Protein AF-A0A674MS60-F1 (afdb_monomer_lite)

Secondary structure (DSSP, 8-state):
-B-TTT--BS------TT---EEETTEEEEEEEEEEE-SS-SS-EEEEEEEE-SSHHHHHHHHHHHHHHHHHHHTT--PPPTTS------------PPPP------------SEEE-

Structure (mmCIF, N/CA/C/O backbone):
data_AF-A0A674MS60-F1
#
_entry.id   AF-A0A674MS60-F1
#
loop_
_atom_site.group_PDB
_atom_site.id
_atom_site.type_symbol
_atom_site.label_atom_id
_atom_site.label_alt_id
_atom_site.label_comp_id
_atom_site.label_asym_id
_atom_site.label_entity_id
_atom_site.label_seq_id
_atom_site.pdbx_PDB_ins_code
_atom_site.Cartn_x
_atom_site.Cartn_y
_atom_site.Cartn_z
_atom_site.occupancy
_atom_site.B_iso_or_equiv
_atom_site.auth_seq_id
_atom_site.auth_comp_id
_atom_site.auth_asym_id
_atom_site.auth_atom_id
_atom_site.pdbx_PDB_model_num
ATOM 1 N N . MET A 1 1 ? 0.928 -6.580 -5.323 1.00 81.88 1 MET A N 1
ATOM 2 C CA . MET A 1 1 ? -0.512 -6.293 -5.535 1.00 81.88 1 MET A CA 1
ATOM 3 C C . MET A 1 1 ? -0.849 -6.398 -7.024 1.00 81.88 1 MET A C 1
ATOM 5 O O . MET A 1 1 ? -0.000 -6.061 -7.848 1.00 81.88 1 MET A O 1
ATOM 9 N N . ARG A 1 2 ? -2.043 -6.895 -7.379 1.00 85.62 2 ARG A N 1
ATOM 10 C CA . ARG A 1 2 ? -2.531 -7.052 -8.766 1.00 85.62 2 ARG A CA 1
ATOM 11 C C . ARG A 1 2 ? -3.923 -6.431 -8.901 1.00 85.62 2 ARG A C 1
ATOM 13 O O . ARG A 1 2 ? -4.654 -6.397 -7.920 1.00 85.62 2 ARG A O 1
ATOM 20 N N . ARG A 1 3 ? -4.276 -5.956 -10.098 1.00 83.81 3 ARG A N 1
ATOM 21 C CA . ARG A 1 3 ? -5.616 -5.419 -10.405 1.00 83.81 3 ARG A CA 1
ATOM 22 C C . ARG A 1 3 ? -6.574 -6.533 -10.833 1.00 83.81 3 ARG A C 1
ATOM 24 O O . ARG A 1 3 ? -6.180 -7.353 -11.653 1.00 83.81 3 ARG A O 1
ATOM 31 N N . ASP A 1 4 ? -7.825 -6.493 -10.377 1.00 80.81 4 ASP A N 1
ATOM 32 C CA . ASP A 1 4 ? -8.797 -7.586 -10.574 1.00 80.81 4 ASP A CA 1
ATOM 33 C C . ASP A 1 4 ? -9.096 -7.916 -12.044 1.00 80.81 4 ASP A C 1
ATOM 35 O O . ASP A 1 4 ? -9.092 -9.080 -12.423 1.00 80.81 4 ASP A O 1
ATOM 39 N N . GLN A 1 5 ? -9.324 -6.912 -12.896 1.00 80.06 5 GLN A N 1
ATOM 40 C CA . GLN A 1 5 ? -9.743 -7.168 -14.284 1.00 80.06 5 GLN A CA 1
ATOM 41 C C . GLN A 1 5 ? -8.577 -7.492 -15.224 1.00 80.06 5 GLN A C 1
ATOM 43 O O . GLN A 1 5 ? -8.670 -8.374 -16.068 1.00 80.06 5 GLN A O 1
ATOM 48 N N . VAL A 1 6 ? -7.470 -6.756 -15.102 1.00 85.62 6 VAL A N 1
ATOM 49 C CA . VAL A 1 6 ? -6.327 -6.878 -16.025 1.00 85.62 6 VAL A CA 1
ATOM 50 C C . VAL A 1 6 ? -5.251 -7.835 -15.518 1.00 85.62 6 VAL A C 1
ATOM 52 O O . VAL A 1 6 ? -4.315 -8.129 -16.253 1.00 85.62 6 VAL A O 1
ATOM 55 N N . LEU A 1 7 ? -5.318 -8.247 -14.245 1.00 82.06 7 LEU A N 1
ATOM 56 C CA . LEU A 1 7 ? -4.360 -9.118 -13.540 1.00 82.06 7 LEU A CA 1
ATOM 57 C C . LEU A 1 7 ? -2.891 -8.648 -13.563 1.00 82.06 7 LEU A C 1
ATOM 59 O O . LEU A 1 7 ? -1.988 -9.327 -13.056 1.00 82.06 7 LEU A O 1
ATOM 63 N N . LYS A 1 8 ? -2.647 -7.443 -14.092 1.00 85.25 8 LYS A N 1
ATOM 64 C CA . LYS A 1 8 ? -1.352 -6.769 -14.109 1.00 85.25 8 LYS A CA 1
ATOM 65 C C . LYS A 1 8 ? -0.945 -6.379 -12.695 1.00 85.25 8 LYS A C 1
ATOM 67 O O . LYS A 1 8 ? -1.765 -5.936 -11.884 1.00 85.25 8 LYS A O 1
ATOM 72 N N . ILE A 1 9 ? 0.347 -6.520 -12.430 1.00 86.69 9 ILE A N 1
ATOM 73 C CA . ILE A 1 9 ? 0.980 -6.090 -11.188 1.00 86.69 9 ILE A CA 1
ATOM 74 C C . ILE A 1 9 ? 0.892 -4.560 -11.109 1.00 86.69 9 ILE A C 1
ATOM 76 O O . ILE A 1 9 ? 1.249 -3.868 -12.060 1.00 86.69 9 ILE A O 1
ATOM 80 N N . CYS A 1 10 ? 0.379 -4.038 -9.995 1.00 85.12 10 CYS A N 1
ATOM 81 C CA . CYS A 1 10 ? 0.282 -2.595 -9.739 1.00 85.12 10 CYS A CA 1
ATOM 82 C C . CYS A 1 10 ? 1.236 -2.102 -8.647 1.00 85.12 10 CYS A C 1
ATOM 84 O O . CYS A 1 10 ? 1.562 -0.920 -8.643 1.00 85.12 10 CYS A O 1
ATOM 86 N N . ALA A 1 11 ? 1.696 -2.999 -7.775 1.00 87.06 11 ALA A N 1
ATOM 87 C CA . ALA A 1 11 ? 2.778 -2.754 -6.830 1.00 87.06 11 ALA A CA 1
ATOM 88 C C . ALA A 1 11 ? 3.582 -4.039 -6.635 1.00 87.06 11 ALA A C 1
ATOM 90 O O . ALA A 1 11 ? 2.998 -5.108 -6.404 1.00 87.06 11 ALA A O 1
ATOM 91 N N . ASN A 1 12 ? 4.899 -3.926 -6.726 1.00 88.94 12 ASN A N 1
ATOM 92 C CA . ASN A 1 12 ? 5.864 -4.990 -6.518 1.00 88.94 12 ASN A CA 1
ATOM 93 C C . ASN A 1 12 ? 7.145 -4.394 -5.939 1.00 88.94 12 ASN A C 1
ATOM 95 O O . ASN A 1 12 ? 7.994 -3.894 -6.671 1.00 88.94 12 ASN A O 1
ATOM 99 N N . HIS A 1 13 ? 7.249 -4.433 -4.618 1.00 87.19 13 HIS A N 1
ATOM 100 C CA . HIS A 1 13 ? 8.414 -3.995 -3.865 1.00 87.19 13 HIS A CA 1
ATOM 101 C C . HIS A 1 13 ? 8.489 -4.782 -2.558 1.00 87.19 13 HIS A C 1
ATOM 103 O O . HIS A 1 13 ? 7.474 -5.259 -2.044 1.00 87.19 13 HIS A O 1
ATOM 109 N N . TRP A 1 14 ? 9.698 -4.896 -2.018 1.00 83.19 14 TRP A N 1
ATOM 110 C CA . TRP A 1 14 ? 9.936 -5.452 -0.691 1.00 83.19 14 TRP A CA 1
ATOM 111 C C . TRP A 1 14 ? 9.615 -4.408 0.372 1.00 83.19 14 TRP A C 1
ATOM 113 O O . TRP A 1 14 ? 9.936 -3.236 0.189 1.00 83.19 14 TRP A O 1
ATOM 123 N N . VAL A 1 15 ? 9.016 -4.819 1.489 1.00 84.75 15 VAL A N 1
ATOM 124 C CA . VAL A 1 15 ? 8.890 -3.944 2.661 1.00 84.75 1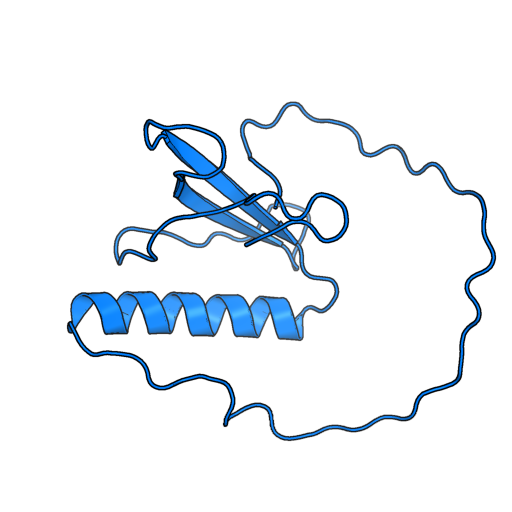5 VAL A CA 1
ATOM 125 C C . VAL A 1 15 ? 10.274 -3.813 3.287 1.00 84.75 15 VAL A C 1
ATOM 127 O O . VAL A 1 15 ? 10.868 -4.817 3.662 1.00 84.75 15 VAL A O 1
ATOM 130 N N . THR A 1 16 ? 10.799 -2.593 3.391 1.00 81.56 16 THR A N 1
ATOM 131 C CA . THR A 1 16 ? 12.099 -2.329 4.028 1.00 81.56 16 THR A CA 1
ATOM 132 C C . THR A 1 16 ? 11.933 -1.465 5.274 1.00 81.56 16 THR A C 1
ATOM 134 O O . THR A 1 16 ? 11.001 -0.664 5.377 1.00 81.56 16 THR A O 1
ATOM 137 N N . SER A 1 17 ? 12.854 -1.591 6.233 1.00 81.25 17 SER A N 1
ATOM 138 C CA . SER A 1 17 ? 12.827 -0.836 7.497 1.00 81.25 17 SER A CA 1
ATOM 139 C C . SER A 1 17 ? 12.881 0.688 7.299 1.00 81.25 17 SER A C 1
ATOM 141 O O . SER A 1 17 ? 12.317 1.439 8.098 1.00 81.25 17 SER A O 1
ATOM 143 N N . ALA A 1 18 ? 13.458 1.151 6.187 1.00 81.12 18 ALA A N 1
ATOM 144 C CA . ALA A 1 18 ? 13.513 2.562 5.809 1.00 81.12 18 ALA A CA 1
ATOM 145 C C . ALA A 1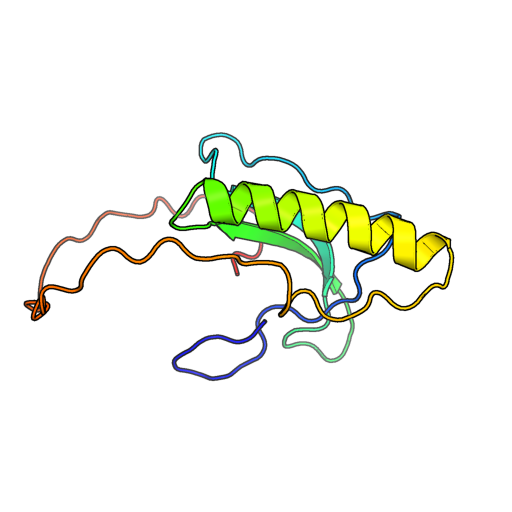 18 ? 12.175 3.135 5.290 1.00 81.12 18 ALA A C 1
ATOM 147 O O . ALA A 1 18 ? 12.034 4.354 5.186 1.00 81.12 18 ALA A O 1
ATOM 148 N N . MET A 1 19 ? 11.179 2.301 4.963 1.00 86.81 19 MET A N 1
ATOM 149 C CA . MET A 1 19 ? 9.884 2.784 4.465 1.00 86.81 19 MET A CA 1
ATOM 150 C C . MET A 1 19 ? 9.065 3.436 5.575 1.00 86.81 19 MET A C 1
ATOM 152 O O . MET A 1 19 ? 8.935 2.895 6.673 1.00 86.81 19 MET A O 1
ATOM 156 N N . LYS A 1 20 ? 8.442 4.578 5.285 1.00 87.38 20 LYS A N 1
ATOM 157 C CA . LYS A 1 20 ? 7.553 5.276 6.219 1.00 87.38 20 LYS A CA 1
ATOM 158 C C . LYS A 1 20 ? 6.125 5.256 5.694 1.00 87.38 20 LYS A C 1
ATOM 160 O O . LYS A 1 20 ? 5.884 5.683 4.568 1.00 87.38 20 LYS A O 1
ATOM 165 N N . LEU A 1 21 ? 5.204 4.771 6.524 1.00 89.50 21 LEU A N 1
ATOM 166 C CA . LEU A 1 21 ? 3.775 4.835 6.256 1.00 89.50 21 LEU A CA 1
ATOM 167 C C . LEU A 1 21 ? 3.219 6.138 6.844 1.00 89.50 21 LEU A C 1
ATOM 169 O O . LEU A 1 21 ? 3.376 6.398 8.037 1.00 89.50 21 LEU A O 1
ATOM 173 N N . GLU A 1 22 ? 2.579 6.957 6.020 1.00 90.19 22 GLU A N 1
ATOM 174 C CA . GLU A 1 22 ? 1.989 8.234 6.419 1.00 90.19 22 GLU A CA 1
ATOM 175 C C . GLU A 1 22 ? 0.495 8.275 6.075 1.00 90.19 22 GLU A C 1
ATOM 177 O O . GLU A 1 22 ? 0.091 7.789 5.015 1.00 90.19 22 GLU A O 1
ATOM 182 N N . PRO A 1 23 ? -0.358 8.837 6.947 1.00 89.94 23 PRO A N 1
ATOM 183 C CA . PRO A 1 23 ? -1.775 8.989 6.642 1.00 89.94 23 PRO A CA 1
ATOM 184 C C . PRO A 1 23 ? -1.977 10.026 5.530 1.00 89.94 23 PRO A C 1
ATOM 186 O O . PRO A 1 23 ? -1.335 11.080 5.511 1.00 89.94 23 PRO A O 1
ATOM 189 N N . MET A 1 24 ? -2.903 9.760 4.608 1.00 86.81 24 MET A N 1
ATOM 190 C CA . MET A 1 24 ? -3.234 10.712 3.547 1.00 86.81 24 MET A CA 1
ATOM 191 C C . MET A 1 24 ? -4.102 11.857 4.088 1.00 86.81 24 MET A C 1
ATOM 193 O O . MET A 1 24 ? -5.166 11.635 4.671 1.00 86.81 24 MET A O 1
ATOM 197 N N . LYS A 1 25 ? -3.700 13.108 3.830 1.00 82.25 25 LYS A N 1
ATOM 198 C CA . LYS A 1 25 ? -4.511 14.288 4.170 1.00 82.25 25 LYS A CA 1
ATOM 199 C C . LYS A 1 25 ? -5.865 14.222 3.452 1.00 82.25 25 LYS A C 1
ATOM 201 O O . LYS A 1 25 ? -5.912 14.149 2.227 1.00 82.25 25 LYS A O 1
ATOM 206 N N . GLY A 1 26 ? -6.957 14.245 4.216 1.00 80.75 26 GLY A N 1
ATOM 207 C CA . GLY A 1 26 ? -8.326 14.161 3.690 1.00 80.75 26 GLY A CA 1
ATOM 208 C C . GLY A 1 26 ? -8.855 12.738 3.464 1.00 80.75 26 GLY A C 1
ATOM 209 O O . GLY A 1 26 ? -9.983 12.583 2.999 1.00 80.75 26 GLY A O 1
ATOM 210 N N . ALA A 1 27 ? -8.084 11.697 3.797 1.00 83.38 27 ALA A N 1
ATOM 211 C CA . ALA A 1 27 ? -8.544 10.313 3.739 1.00 83.38 27 ALA A CA 1
ATOM 212 C C . ALA A 1 27 ? -7.939 9.479 4.879 1.00 83.38 27 ALA A C 1
ATOM 214 O O . ALA A 1 27 ? -6.896 8.856 4.727 1.00 83.38 27 ALA A O 1
ATOM 215 N N . GLU A 1 28 ? -8.649 9.400 6.006 1.00 81.38 28 GLU A N 1
ATOM 216 C CA . GLU A 1 28 ? -8.223 8.654 7.208 1.00 81.38 28 GLU A CA 1
ATOM 217 C C . GLU A 1 28 ? -8.063 7.145 6.974 1.00 81.38 28 GLU A C 1
ATOM 219 O O . GLU A 1 28 ? -7.340 6.461 7.687 1.00 81.38 28 GLU A O 1
ATOM 224 N N . LYS A 1 29 ? -8.728 6.622 5.939 1.00 87.94 29 LYS A N 1
ATOM 225 C CA . LYS A 1 29 ? -8.653 5.214 5.523 1.00 87.94 29 LYS A CA 1
ATOM 226 C C . LYS A 1 29 ? -7.620 4.984 4.418 1.00 87.94 29 LYS A C 1
ATOM 228 O O . LYS A 1 29 ? -7.724 3.999 3.685 1.00 87.94 29 LYS A O 1
ATOM 233 N N . ALA A 1 30 ? -6.695 5.920 4.225 1.00 89.75 30 ALA A N 1
ATOM 234 C CA . ALA A 1 30 ? -5.677 5.839 3.195 1.00 89.75 30 ALA A CA 1
ATOM 235 C C . ALA A 1 30 ? -4.278 6.087 3.756 1.00 89.75 30 ALA A C 1
ATOM 237 O O . ALA A 1 30 ? -4.048 7.001 4.547 1.00 89.75 30 ALA A O 1
ATOM 238 N N . TRP A 1 31 ? -3.347 5.272 3.278 1.00 90.19 31 TRP A N 1
ATOM 239 C CA . TRP A 1 31 ? -1.946 5.301 3.661 1.00 90.19 31 TRP A CA 1
ATOM 240 C C . TRP A 1 31 ? -1.085 5.568 2.440 1.00 90.19 31 TRP A C 1
ATOM 242 O O . TRP A 1 31 ? -1.379 5.082 1.346 1.00 90.19 31 TRP A O 1
ATOM 252 N N . VAL A 1 32 ? -0.021 6.332 2.644 1.00 92.06 32 VAL A N 1
ATOM 253 C CA . VAL A 1 32 ? 0.956 6.711 1.629 1.00 92.06 32 VAL A CA 1
ATOM 254 C C . VAL A 1 32 ? 2.336 6.282 2.099 1.00 92.06 32 VAL A C 1
ATOM 256 O O . VAL A 1 32 ? 2.675 6.460 3.264 1.00 92.06 32 VAL A O 1
ATOM 259 N N . TRP A 1 33 ? 3.137 5.716 1.207 1.00 92.38 33 TRP A N 1
ATOM 260 C CA . TRP A 1 33 ? 4.534 5.391 1.479 1.00 92.38 33 TRP A CA 1
ATOM 261 C C . TRP A 1 33 ? 5.360 5.517 0.207 1.00 92.38 33 TRP A C 1
ATOM 263 O O . TRP A 1 33 ? 4.825 5.482 -0.897 1.00 92.38 33 TRP A O 1
ATOM 273 N N . SER A 1 34 ? 6.670 5.659 0.358 1.00 90.38 34 SER A N 1
ATOM 274 C CA . SER A 1 34 ? 7.602 5.670 -0.770 1.00 90.38 34 SER A CA 1
ATOM 275 C C . SER A 1 34 ? 8.358 4.352 -0.817 1.00 90.38 34 SER A C 1
ATOM 277 O O . SER A 1 34 ? 8.910 3.918 0.195 1.00 90.38 34 SER A O 1
ATOM 279 N N . ALA A 1 35 ? 8.385 3.719 -1.987 1.00 88.00 35 ALA A N 1
ATOM 280 C CA . ALA A 1 35 ? 9.078 2.458 -2.204 1.00 88.00 35 ALA A CA 1
ATOM 281 C C . ALA A 1 35 ? 9.706 2.406 -3.597 1.00 88.00 35 ALA A C 1
ATOM 283 O O . ALA A 1 35 ? 9.251 3.071 -4.525 1.00 88.00 35 ALA A O 1
ATOM 284 N N . MET A 1 36 ? 10.752 1.591 -3.736 1.00 87.75 36 MET A N 1
ATOM 285 C CA . MET A 1 36 ? 11.308 1.243 -5.039 1.00 87.75 36 MET A CA 1
ATOM 286 C C . MET A 1 36 ? 10.436 0.158 -5.665 1.00 87.75 36 MET A C 1
ATOM 288 O O . MET A 1 36 ? 10.542 -1.013 -5.305 1.00 87.75 36 MET A O 1
ATOM 292 N N . ASP A 1 37 ? 9.529 0.575 -6.540 1.00 85.88 37 ASP A N 1
ATOM 293 C CA . ASP A 1 37 ? 8.513 -0.270 -7.144 1.00 85.88 37 ASP A CA 1
ATOM 294 C C . ASP A 1 37 ? 8.950 -0.762 -8.528 1.00 85.88 37 ASP A C 1
ATOM 296 O O . ASP A 1 37 ? 9.411 0.006 -9.372 1.00 85.88 37 ASP A O 1
ATOM 300 N N . PHE A 1 38 ? 8.776 -2.063 -8.754 1.00 84.19 38 PHE A N 1
ATOM 301 C CA . PHE A 1 38 ? 9.090 -2.761 -10.003 1.00 84.19 38 PHE A CA 1
ATOM 302 C C . PHE A 1 38 ? 7.808 -3.136 -10.771 1.00 84.19 38 PHE A C 1
ATOM 304 O O . PHE A 1 38 ? 7.797 -4.058 -11.588 1.00 84.19 38 PHE A O 1
ATOM 311 N N . ALA A 1 39 ? 6.666 -2.499 -10.475 1.00 80.12 39 ALA A N 1
ATOM 312 C CA . ALA A 1 39 ? 5.415 -2.814 -11.156 1.00 80.12 39 ALA A CA 1
ATOM 313 C C . ALA A 1 39 ? 5.307 -2.072 -12.494 1.00 80.12 39 ALA A C 1
ATOM 315 O O . ALA A 1 39 ? 4.979 -0.884 -12.534 1.00 80.12 39 ALA A O 1
ATOM 316 N N . GLY A 1 40 ? 5.489 -2.817 -13.588 1.00 69.38 40 GLY A N 1
ATOM 317 C CA . GLY A 1 40 ? 5.244 -2.343 -14.955 1.00 69.38 40 GLY A CA 1
ATOM 318 C C . GLY A 1 40 ? 6.451 -1.717 -15.656 1.00 69.38 40 GLY A C 1
ATOM 319 O O . GLY A 1 40 ? 6.284 -1.189 -16.750 1.00 69.38 40 GLY A O 1
ATOM 320 N N . VAL A 1 41 ? 7.634 -1.789 -15.048 1.00 69.69 41 VAL A N 1
ATOM 321 C CA . VAL A 1 41 ? 8.913 -1.310 -15.588 1.00 69.69 41 VAL A CA 1
ATOM 322 C C . VAL A 1 41 ? 10.001 -2.338 -15.282 1.00 69.69 41 VAL A C 1
ATOM 324 O O . VAL A 1 41 ? 9.935 -2.996 -14.244 1.00 69.69 41 VAL A O 1
ATOM 327 N N . GLU A 1 42 ? 10.969 -2.503 -16.187 1.00 67.75 42 GLU A N 1
ATOM 328 C CA . GLU A 1 42 ? 12.115 -3.400 -15.954 1.00 67.75 42 GLU A CA 1
ATOM 329 C C . GLU A 1 42 ? 13.094 -2.819 -14.923 1.00 67.75 42 GLU A C 1
ATOM 331 O O . GLU A 1 42 ? 13.694 -3.560 -14.147 1.00 67.75 42 GLU A O 1
ATOM 336 N N . GLU A 1 43 ? 13.191 -1.490 -14.850 1.00 75.81 43 GLU A N 1
ATOM 337 C CA . GLU A 1 43 ? 14.024 -0.775 -13.885 1.00 75.81 43 GLU A CA 1
ATOM 338 C C . GLU A 1 43 ? 13.176 -0.275 -12.711 1.00 75.81 43 GLU A C 1
ATOM 340 O O . GLU A 1 43 ? 12.191 0.446 -12.888 1.00 75.81 43 GLU A O 1
ATOM 345 N N . GLY A 1 44 ? 13.556 -0.671 -11.494 1.00 77.56 44 GLY A N 1
ATOM 346 C CA . GLY A 1 44 ? 12.870 -0.265 -10.271 1.00 77.56 44 GLY A CA 1
ATOM 347 C C . GLY A 1 44 ? 12.929 1.244 -10.078 1.00 77.56 44 GLY A C 1
ATOM 348 O O . GLY A 1 44 ? 14.004 1.843 -10.085 1.00 77.56 44 GLY A O 1
ATOM 349 N N . LYS A 1 45 ? 11.770 1.866 -9.863 1.00 81.94 45 LYS A N 1
ATOM 350 C CA . LYS A 1 45 ? 11.662 3.313 -9.680 1.00 81.94 45 LYS A CA 1
ATOM 351 C C . LYS A 1 45 ? 11.181 3.631 -8.276 1.00 81.94 45 LYS A C 1
ATOM 353 O O . LYS A 1 45 ? 10.265 2.994 -7.766 1.00 81.94 45 LYS A O 1
ATOM 358 N N . ILE A 1 46 ? 11.783 4.638 -7.647 1.00 85.62 46 ILE A N 1
ATOM 359 C CA . ILE A 1 46 ? 11.269 5.161 -6.379 1.00 85.62 46 ILE A CA 1
ATOM 360 C C . ILE A 1 46 ? 9.984 5.928 -6.685 1.00 85.62 46 ILE A C 1
ATOM 362 O O . ILE A 1 46 ? 10.016 7.000 -7.290 1.00 85.62 46 ILE A O 1
ATOM 366 N N . GLU A 1 47 ? 8.853 5.360 -6.285 1.00 86.19 47 GLU A N 1
ATOM 367 C CA . GLU A 1 47 ? 7.531 5.941 -6.479 1.00 86.19 47 GLU A CA 1
ATOM 368 C C . GLU A 1 47 ? 6.816 6.068 -5.135 1.00 86.19 47 GLU A C 1
ATOM 370 O O . GLU A 1 47 ? 6.982 5.252 -4.222 1.00 86.19 47 GLU A O 1
ATOM 375 N N . GLN A 1 48 ? 6.009 7.119 -5.012 1.00 88.88 48 GLN A N 1
ATOM 376 C CA . GLN A 1 48 ? 5.126 7.281 -3.871 1.00 88.88 48 GLN A CA 1
ATOM 377 C C . GLN A 1 48 ? 3.830 6.526 -4.160 1.00 88.88 48 GLN A C 1
ATOM 379 O O . GLN A 1 48 ? 3.136 6.816 -5.133 1.00 88.88 48 GLN A O 1
ATOM 384 N N . LEU A 1 49 ? 3.517 5.547 -3.323 1.00 89.38 49 LEU A N 1
ATOM 385 C CA . LEU A 1 49 ? 2.355 4.682 -3.430 1.00 89.38 49 LEU A CA 1
ATOM 386 C C . LEU A 1 49 ? 1.301 5.116 -2.423 1.00 89.38 49 LEU A C 1
ATOM 388 O O . LEU A 1 49 ? 1.624 5.489 -1.297 1.00 89.38 49 LEU A O 1
ATOM 392 N N . ALA A 1 50 ? 0.036 5.042 -2.822 1.00 90.69 50 ALA A N 1
ATOM 393 C CA . ALA A 1 50 ? -1.089 5.268 -1.931 1.00 90.69 50 ALA A CA 1
ATOM 394 C C . ALA A 1 50 ? -2.113 4.149 -2.045 1.00 90.69 50 ALA A C 1
ATOM 396 O O . ALA A 1 50 ? -2.579 3.842 -3.142 1.00 90.69 50 ALA A O 1
ATOM 397 N N . VAL A 1 51 ? -2.517 3.616 -0.897 1.00 90.00 51 VAL A N 1
ATOM 398 C CA . VAL A 1 51 ? -3.589 2.628 -0.782 1.00 90.00 51 VAL A CA 1
ATOM 399 C C . VAL A 1 51 ? -4.753 3.235 -0.013 1.00 90.00 51 VAL A C 1
ATOM 401 O O . VAL A 1 51 ? -4.551 3.932 0.982 1.00 90.00 51 VAL A O 1
ATOM 404 N N . ARG A 1 52 ? -5.982 2.970 -0.459 1.00 89.25 52 ARG A N 1
ATOM 405 C CA . ARG A 1 52 ? -7.204 3.363 0.249 1.00 89.25 52 ARG A CA 1
ATOM 406 C C . ARG A 1 52 ? -8.051 2.136 0.536 1.00 89.25 52 ARG A C 1
ATOM 408 O O . ARG A 1 52 ? -8.433 1.411 -0.376 1.00 89.25 52 ARG A O 1
ATOM 415 N N . PHE A 1 53 ? -8.414 1.959 1.797 1.00 88.88 53 PHE A N 1
ATOM 416 C CA . PHE A 1 53 ? -9.252 0.856 2.239 1.00 88.88 53 PHE A CA 1
ATOM 417 C C . PHE A 1 53 ? -10.721 1.274 2.344 1.00 88.88 53 PHE A C 1
ATOM 419 O O . PHE A 1 53 ? -11.058 2.430 2.623 1.00 88.88 53 PHE A O 1
ATOM 426 N N . LYS A 1 54 ? -11.619 0.305 2.125 1.00 89.00 54 LYS A N 1
ATOM 427 C CA . LYS A 1 54 ? -13.064 0.496 2.327 1.00 89.00 54 LYS A CA 1
ATOM 428 C C . LYS A 1 54 ? -13.381 0.676 3.816 1.00 89.00 54 LYS A C 1
ATOM 430 O O . LYS A 1 54 ? -14.077 1.628 4.184 1.00 89.00 54 LYS A O 1
ATOM 435 N N . LEU A 1 55 ? -12.819 -0.205 4.646 1.00 90.25 55 LEU A N 1
ATOM 436 C CA . LEU A 1 55 ? -12.994 -0.252 6.097 1.00 90.25 55 LEU A CA 1
ATOM 437 C C . LEU A 1 55 ? -11.783 0.345 6.818 1.00 90.25 55 LEU A C 1
ATOM 439 O O . LEU A 1 55 ? -10.642 0.168 6.390 1.00 90.25 55 LEU A O 1
ATOM 443 N N . GLN A 1 56 ? -12.044 1.045 7.922 1.00 86.88 56 GLN A N 1
ATOM 444 C CA . GLN A 1 56 ? -10.999 1.636 8.759 1.00 86.88 56 GLN A CA 1
ATOM 445 C C . GLN A 1 56 ? -10.221 0.569 9.532 1.00 86.88 56 GLN A C 1
ATOM 447 O O . GLN A 1 56 ? -9.004 0.663 9.636 1.00 86.88 56 GLN A O 1
ATOM 452 N N . GLU A 1 57 ? -10.898 -0.481 9.995 1.00 89.06 57 GLU A N 1
ATOM 453 C CA . GLU A 1 57 ? -10.261 -1.621 10.662 1.00 89.06 57 GLU A CA 1
ATOM 454 C C . GLU A 1 57 ? -9.190 -2.252 9.772 1.00 89.06 57 GLU A C 1
ATOM 456 O O . GLU A 1 57 ? -8.043 -2.371 10.186 1.00 89.06 57 GLU A O 1
ATOM 461 N N . THR A 1 58 ? -9.511 -2.526 8.503 1.00 89.06 58 THR A N 1
ATOM 462 C CA . THR A 1 58 ? -8.538 -3.048 7.533 1.00 89.06 58 THR A CA 1
ATOM 463 C C . THR A 1 58 ? -7.368 -2.090 7.315 1.00 89.06 58 THR A C 1
ATOM 465 O O . THR A 1 58 ? -6.232 -2.539 7.185 1.00 89.06 58 THR A O 1
ATOM 468 N N . ALA A 1 59 ? -7.619 -0.775 7.300 1.00 87.81 59 ALA A N 1
ATOM 469 C CA . ALA A 1 59 ? -6.554 0.219 7.194 1.00 87.81 59 ALA A CA 1
ATOM 470 C C . ALA A 1 59 ? -5.613 0.172 8.408 1.00 87.81 59 ALA A C 1
ATOM 472 O O . ALA A 1 59 ? -4.396 0.249 8.241 1.00 87.81 59 ALA A O 1
ATOM 473 N N . ASN A 1 60 ? -6.162 0.023 9.614 1.00 90.06 60 ASN A N 1
ATOM 474 C CA . ASN A 1 60 ? -5.387 -0.076 10.849 1.00 90.06 60 ASN A CA 1
ATOM 475 C C . ASN A 1 60 ? -4.594 -1.386 10.907 1.00 90.06 60 ASN A C 1
ATOM 477 O O . ASN A 1 60 ? -3.398 -1.363 11.189 1.00 90.06 60 ASN A O 1
ATOM 481 N N . THR A 1 61 ? -5.222 -2.513 10.562 1.00 89.94 61 THR A N 1
ATOM 482 C CA . THR A 1 61 ? -4.556 -3.818 10.471 1.00 89.94 61 THR A CA 1
ATOM 483 C C . THR A 1 61 ? -3.425 -3.793 9.449 1.00 89.94 61 THR A C 1
ATOM 485 O O . THR A 1 61 ? -2.341 -4.298 9.724 1.00 89.94 61 THR A O 1
ATOM 488 N N . PHE A 1 62 ? -3.632 -3.160 8.289 1.00 90.12 62 PHE A N 1
ATOM 489 C CA . PHE A 1 62 ? -2.577 -2.994 7.292 1.00 90.12 62 PHE A CA 1
ATOM 490 C C . PHE A 1 62 ? -1.382 -2.227 7.859 1.00 90.12 62 PHE A C 1
ATOM 492 O O . PHE A 1 62 ? -0.252 -2.684 7.714 1.00 90.12 62 PHE A O 1
ATOM 499 N N . LYS A 1 63 ? -1.625 -1.097 8.539 1.00 89.56 63 LYS A N 1
ATOM 500 C CA . LYS A 1 63 ? -0.560 -0.320 9.183 1.00 89.56 63 LYS A CA 1
ATOM 501 C C . LYS A 1 63 ? 0.218 -1.175 10.184 1.00 89.56 63 LYS A C 1
ATOM 503 O O . LYS A 1 63 ? 1.443 -1.197 10.129 1.00 89.56 63 LYS A O 1
ATOM 508 N N . GLN A 1 64 ? -0.489 -1.893 11.055 1.00 90.69 64 GLN A N 1
ATOM 509 C CA . GLN A 1 64 ? 0.128 -2.746 12.066 1.00 90.69 64 GLN A CA 1
ATOM 510 C C . GLN A 1 64 ? 1.010 -3.828 11.429 1.00 90.69 64 GLN A C 1
ATOM 512 O O . GLN A 1 64 ? 2.188 -3.926 11.755 1.00 90.69 64 GLN A O 1
ATOM 517 N N . ILE A 1 65 ? 0.476 -4.588 10.469 1.00 89.19 65 ILE A N 1
ATOM 518 C CA . ILE A 1 65 ? 1.227 -5.648 9.780 1.00 89.19 65 ILE A CA 1
ATOM 519 C C . ILE A 1 65 ? 2.426 -5.063 9.029 1.00 89.19 65 ILE A C 1
ATOM 521 O O . ILE A 1 65 ? 3.484 -5.687 8.981 1.00 89.19 65 ILE A O 1
ATOM 525 N N . PHE A 1 66 ? 2.285 -3.874 8.440 1.00 88.81 66 PHE A N 1
ATOM 526 C CA . PHE A 1 66 ? 3.378 -3.208 7.737 1.00 88.81 66 PHE A CA 1
ATOM 527 C C . PHE A 1 66 ? 4.519 -2.847 8.694 1.00 88.81 66 PHE A C 1
ATOM 529 O O . PHE A 1 66 ? 5.677 -3.136 8.401 1.00 88.81 66 PHE A O 1
ATOM 536 N N . GLU A 1 67 ? 4.205 -2.258 9.848 1.00 89.44 67 GLU A N 1
ATOM 537 C CA . GLU A 1 67 ? 5.188 -1.934 10.887 1.00 89.44 67 GLU A CA 1
ATOM 538 C C . GLU A 1 67 ? 5.849 -3.193 11.466 1.00 89.44 67 GLU A C 1
ATOM 540 O O . GLU A 1 67 ? 7.074 -3.249 11.550 1.00 89.44 67 GLU A O 1
ATOM 545 N N . GLU A 1 68 ? 5.073 -4.236 11.767 1.00 87.88 68 GLU A N 1
ATOM 546 C CA . GLU A 1 68 ? 5.598 -5.534 12.210 1.00 87.88 68 GLU A CA 1
ATOM 547 C C . GLU A 1 68 ? 6.532 -6.155 11.158 1.00 87.88 68 GLU A C 1
ATOM 549 O O . GLU A 1 68 ? 7.625 -6.617 11.481 1.00 87.88 68 GLU A O 1
ATOM 554 N N . SER A 1 69 ? 6.149 -6.099 9.879 1.00 86.75 69 SER A N 1
ATOM 555 C CA . SER A 1 69 ? 6.959 -6.620 8.772 1.00 86.75 69 SER A CA 1
ATOM 556 C C . SER A 1 69 ? 8.288 -5.879 8.633 1.00 86.75 69 SER A C 1
ATOM 558 O O . SER A 1 69 ? 9.306 -6.503 8.341 1.00 86.75 69 SER A O 1
ATOM 560 N N . LYS A 1 70 ? 8.309 -4.561 8.871 1.00 85.38 70 LYS A N 1
ATOM 561 C CA . LYS A 1 70 ? 9.556 -3.783 8.890 1.00 85.38 70 LYS A CA 1
ATOM 562 C C . LYS A 1 70 ? 10.504 -4.247 9.995 1.00 85.38 70 LYS A C 1
ATOM 564 O O . LYS A 1 70 ? 11.696 -4.383 9.737 1.00 85.38 70 LYS A O 1
ATOM 569 N N . ILE A 1 71 ? 9.974 -4.475 11.197 1.00 83.88 71 ILE A N 1
ATOM 570 C CA . ILE A 1 71 ? 10.753 -4.928 12.359 1.00 83.88 71 ILE A CA 1
ATOM 571 C C . ILE A 1 71 ? 11.300 -6.337 12.106 1.00 83.88 71 ILE A C 1
ATOM 573 O O . ILE A 1 71 ? 12.474 -6.610 12.338 1.00 83.88 71 ILE A O 1
ATOM 577 N N . ALA A 1 72 ? 10.474 -7.234 11.565 1.00 81.50 72 ALA A N 1
ATOM 578 C CA . ALA A 1 72 ? 10.902 -8.589 11.235 1.00 81.50 72 ALA A CA 1
ATOM 579 C C . ALA A 1 72 ? 12.006 -8.620 10.164 1.00 81.50 72 ALA A C 1
ATOM 581 O O . ALA A 1 72 ? 12.948 -9.405 10.269 1.00 81.50 72 ALA A O 1
ATOM 582 N N . GLN A 1 73 ? 11.930 -7.732 9.165 1.00 78.06 73 GLN A N 1
ATOM 583 C CA . GLN A 1 73 ? 12.980 -7.571 8.156 1.00 78.06 73 GLN A CA 1
ATOM 584 C C . GLN A 1 73 ? 14.311 -7.110 8.759 1.00 78.06 73 GLN A C 1
ATOM 586 O O . GLN A 1 73 ? 15.35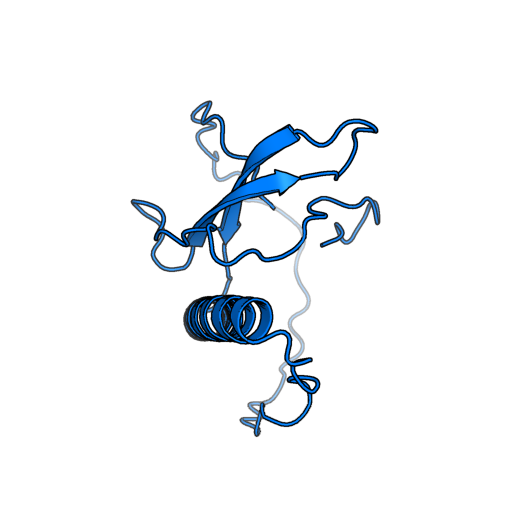8 -7.601 8.344 1.00 78.06 73 GLN A O 1
ATOM 591 N N . GLU A 1 74 ? 14.285 -6.211 9.744 1.00 73.38 74 GLU A N 1
ATOM 592 C CA . GLU A 1 74 ? 15.488 -5.779 10.466 1.00 73.38 74 GLU A CA 1
ATOM 593 C C . GLU A 1 74 ? 16.111 -6.927 11.273 1.00 73.38 74 GLU A C 1
ATOM 595 O O . GLU A 1 74 ? 17.322 -7.135 11.226 1.00 73.38 74 GLU A O 1
ATOM 600 N N . ASN A 1 75 ? 15.275 -7.743 11.916 1.00 73.44 75 ASN A N 1
ATOM 601 C CA . ASN A 1 75 ? 15.714 -8.896 12.703 1.00 73.44 75 ASN A CA 1
ATOM 602 C C . ASN A 1 75 ? 16.079 -10.128 11.855 1.00 73.44 75 ASN A C 1
ATOM 604 O O . ASN A 1 75 ? 16.504 -11.140 12.408 1.00 73.44 75 ASN A O 1
ATOM 608 N N . LYS A 1 76 ? 15.930 -10.060 10.522 1.00 65.06 76 LYS A N 1
ATOM 609 C CA . LYS A 1 76 ? 16.151 -11.173 9.578 1.00 65.06 76 LYS A CA 1
ATOM 610 C C . LYS A 1 76 ? 15.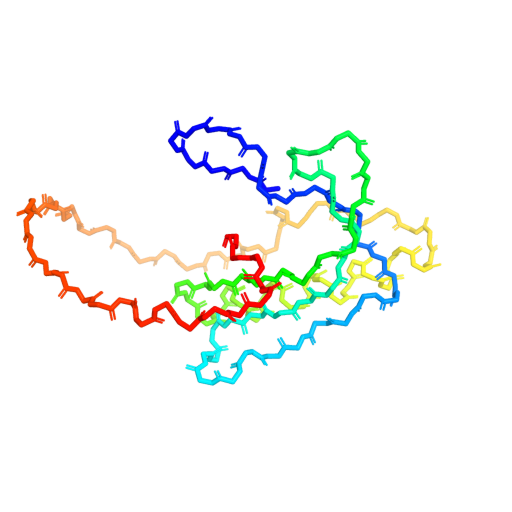323 -12.433 9.901 1.00 65.06 76 LYS A C 1
ATOM 612 O O . LYS A 1 76 ? 15.684 -13.537 9.496 1.00 65.06 76 LYS A O 1
ATOM 617 N N . GLU A 1 77 ? 14.202 -12.252 10.593 1.00 61.28 77 GLU A N 1
ATOM 618 C CA . GLU A 1 77 ? 13.270 -13.301 11.007 1.00 61.28 77 GLU A CA 1
ATOM 619 C C . GLU A 1 77 ? 12.104 -13.371 10.008 1.00 61.28 77 GLU A C 1
ATOM 621 O O . GLU A 1 77 ? 11.529 -12.353 9.608 1.00 61.28 77 GLU A O 1
ATOM 626 N N . LEU A 1 78 ? 11.743 -14.582 9.575 1.00 55.94 78 LEU A N 1
ATOM 627 C CA . LEU A 1 78 ? 10.639 -14.786 8.639 1.00 55.94 78 LEU A CA 1
ATOM 628 C C . LEU A 1 78 ? 9.310 -14.759 9.407 1.00 55.94 78 LEU A C 1
ATOM 630 O O . LEU A 1 78 ? 9.023 -15.655 10.198 1.00 55.94 78 LEU A O 1
ATOM 634 N N . MET A 1 79 ? 8.476 -13.748 9.158 1.00 54.53 79 MET A N 1
ATOM 635 C CA . MET A 1 79 ? 7.120 -13.695 9.718 1.00 54.53 79 MET A CA 1
ATOM 636 C C . MET A 1 79 ? 6.318 -14.938 9.292 1.00 54.53 79 MET A C 1
ATOM 638 O O . MET A 1 79 ? 6.221 -15.244 8.102 1.00 54.53 79 MET A O 1
ATOM 642 N N . SER A 1 80 ? 5.707 -15.637 10.255 1.00 50.28 80 SER A N 1
ATOM 643 C CA . SER A 1 80 ? 4.745 -16.713 9.971 1.00 50.28 80 SER A CA 1
ATOM 644 C C . SER A 1 80 ? 3.439 -16.132 9.395 1.00 50.28 80 SER A C 1
ATOM 646 O O . SER A 1 80 ? 3.069 -15.012 9.763 1.00 50.28 80 SER A O 1
ATOM 648 N N . PRO A 1 81 ? 2.719 -16.845 8.509 1.00 50.97 81 PRO A N 1
ATOM 649 C CA . PRO A 1 81 ? 1.578 -16.285 7.793 1.00 50.97 81 PRO A CA 1
ATOM 650 C C . PRO A 1 81 ? 0.454 -15.809 8.727 1.00 50.97 81 PRO A C 1
ATOM 652 O O . PRO A 1 81 ? -0.102 -16.567 9.520 1.00 50.97 81 PRO A O 1
ATOM 655 N N . VAL A 1 82 ? 0.040 -14.553 8.530 1.00 50.56 82 VAL A N 1
ATOM 656 C CA . VAL A 1 82 ? -1.088 -13.865 9.196 1.00 50.56 82 VAL A CA 1
ATOM 657 C C . VAL A 1 82 ? -2.457 -14.422 8.740 1.00 50.56 82 VAL A C 1
ATOM 659 O O . VAL A 1 82 ? -3.471 -13.742 8.778 1.00 50.56 82 VAL A O 1
ATOM 662 N N . ALA A 1 83 ? -2.537 -15.675 8.287 1.00 50.78 83 ALA A N 1
ATOM 663 C CA . ALA A 1 83 ? -3.821 -16.328 8.011 1.00 50.78 83 ALA A CA 1
ATOM 664 C C . ALA A 1 83 ? -4.514 -16.809 9.303 1.00 50.78 83 ALA A C 1
ATOM 666 O O . ALA A 1 83 ? -5.716 -17.047 9.305 1.00 50.78 83 ALA A O 1
ATOM 667 N N . ALA A 1 84 ? -3.777 -16.922 10.415 1.00 42.81 84 ALA A N 1
ATOM 668 C CA . ALA A 1 84 ? -4.257 -17.563 11.640 1.00 42.81 84 ALA A CA 1
ATOM 669 C C . ALA A 1 84 ? -4.840 -16.617 12.715 1.00 42.81 84 ALA A C 1
ATOM 671 O O . ALA A 1 84 ? -5.273 -17.101 13.754 1.00 42.81 84 ALA A O 1
ATOM 672 N N . ARG A 1 85 ? -4.840 -15.286 12.522 1.00 50.09 85 ARG A N 1
ATOM 673 C CA . ARG A 1 85 ? -5.248 -14.317 13.572 1.00 50.09 85 ARG A CA 1
ATOM 674 C C . ARG A 1 85 ? -6.545 -13.544 13.308 1.00 50.09 85 ARG A C 1
ATOM 676 O O . ARG A 1 85 ? -6.950 -12.762 14.163 1.00 50.09 85 ARG A O 1
ATOM 683 N N . VAL A 1 86 ? -7.227 -13.759 12.182 1.00 41.91 86 VAL A N 1
ATOM 684 C CA . VAL A 1 86 ? -8.549 -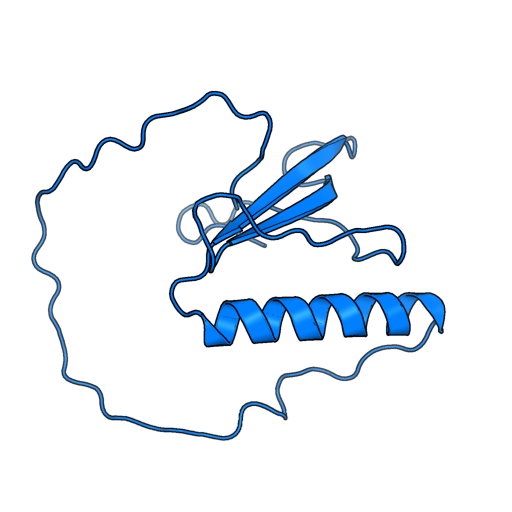13.150 11.948 1.00 41.91 86 VAL A CA 1
ATOM 685 C C . VAL A 1 86 ? -9.624 -14.065 12.538 1.00 41.91 86 VAL A C 1
ATOM 687 O O . VAL A 1 86 ? -10.236 -14.868 11.841 1.00 41.91 86 VAL A O 1
ATOM 690 N N . THR A 1 87 ? -9.820 -13.966 13.853 1.00 33.09 87 THR A N 1
ATOM 691 C CA . THR A 1 87 ? -10.981 -14.546 14.535 1.00 33.09 87 THR A CA 1
ATOM 692 C C . THR A 1 87 ? -12.208 -13.701 14.203 1.00 33.09 87 THR A C 1
ATOM 694 O O . THR A 1 87 ? -12.345 -12.576 14.669 1.00 33.09 87 THR A O 1
ATOM 697 N N . THR A 1 88 ? -13.057 -14.260 13.347 1.00 35.59 88 THR A N 1
ATOM 698 C CA . THR A 1 88 ? -14.524 -14.243 13.403 1.00 35.59 88 THR A CA 1
ATOM 699 C C . THR A 1 88 ? -15.201 -13.019 14.034 1.00 35.59 88 THR A C 1
ATOM 701 O O . THR A 1 88 ? -15.294 -12.921 15.253 1.00 35.59 88 THR A O 1
ATOM 704 N N . GLN A 1 89 ? -15.875 -12.222 13.202 1.00 34.62 89 GLN A N 1
ATOM 705 C CA . GLN A 1 89 ? -17.292 -11.932 13.441 1.00 34.62 89 GLN A CA 1
ATOM 706 C C . GLN A 1 89 ? -18.065 -12.109 12.129 1.00 34.62 89 GLN A C 1
ATOM 708 O O . GLN A 1 89 ? -17.935 -11.323 11.192 1.00 34.62 89 GLN A O 1
ATOM 713 N N . GLU A 1 90 ? -18.836 -13.196 12.059 1.00 41.06 90 GLU A N 1
ATOM 714 C CA . GLU A 1 90 ? -19.908 -13.363 11.084 1.00 41.06 90 GLU A CA 1
ATOM 715 C C . GLU A 1 90 ? -21.003 -12.329 11.353 1.00 41.06 90 GLU A C 1
ATOM 717 O O . GLU A 1 90 ? -21.578 -12.319 12.439 1.00 41.06 90 GLU A O 1
ATOM 722 N N . VAL A 1 91 ? -21.375 -11.543 10.342 1.00 30.77 91 VAL A N 1
ATOM 723 C CA . VAL A 1 91 ? -22.750 -11.047 10.221 1.00 30.77 91 VAL A CA 1
ATOM 724 C C . VAL A 1 91 ? -23.200 -11.226 8.774 1.00 30.77 91 VAL A C 1
ATOM 726 O O . VAL A 1 91 ? -22.820 -10.484 7.874 1.00 30.77 91 VAL A O 1
ATOM 729 N N . HIS A 1 92 ? -23.957 -12.306 8.602 1.00 31.88 92 HIS A N 1
ATOM 730 C CA . HIS A 1 92 ? -25.053 -12.547 7.667 1.00 31.88 92 HIS A CA 1
ATOM 731 C C . HIS A 1 92 ? -25.102 -11.699 6.381 1.00 31.88 92 HIS A C 1
ATOM 733 O O . HIS A 1 92 ? -25.403 -10.505 6.392 1.00 31.88 92 HIS A O 1
ATOM 739 N N . GLN A 1 93 ? -24.925 -12.378 5.243 1.00 37.97 93 GLN A N 1
ATOM 740 C CA . GLN A 1 93 ? -25.364 -11.884 3.939 1.00 37.97 93 GLN A CA 1
ATOM 741 C C . GLN A 1 93 ? -26.861 -11.536 3.979 1.00 37.97 93 GLN A C 1
ATOM 743 O O . GLN A 1 93 ? -27.669 -12.344 4.436 1.00 37.97 93 GLN A O 1
ATOM 748 N N . PRO A 1 94 ? -27.259 -10.455 3.304 1.00 35.00 94 PRO A N 1
ATOM 749 C CA . PRO A 1 94 ? -28.346 -10.569 2.358 1.00 35.00 94 PRO A CA 1
ATOM 750 C C . PRO A 1 94 ? -27.790 -10.328 0.958 1.00 35.00 94 PRO A C 1
ATOM 752 O O . PRO A 1 94 ? -26.960 -9.451 0.717 1.00 35.00 94 PRO A O 1
ATOM 755 N N . ARG A 1 95 ? -28.233 -11.159 0.016 1.00 42.88 95 ARG A N 1
ATOM 756 C CA . ARG A 1 95 ? -28.004 -10.967 -1.415 1.00 42.88 95 ARG A CA 1
ATOM 757 C C . ARG A 1 95 ? -28.433 -9.552 -1.807 1.00 42.88 95 ARG A C 1
ATOM 759 O O . ARG A 1 95 ? -29.627 -9.281 -1.876 1.00 42.88 95 ARG A O 1
ATOM 766 N N . CYS A 1 96 ? -27.480 -8.687 -2.133 1.00 27.86 96 CYS A N 1
ATOM 767 C CA . CYS A 1 96 ? -27.770 -7.436 -2.820 1.00 27.86 96 CYS A CA 1
ATOM 768 C C . CYS A 1 96 ? -27.327 -7.587 -4.272 1.00 27.86 96 CYS A C 1
ATOM 770 O O . CYS A 1 96 ? -26.142 -7.555 -4.596 1.00 27.86 96 CYS A O 1
ATOM 772 N N . VAL A 1 97 ? -28.314 -7.814 -5.136 1.00 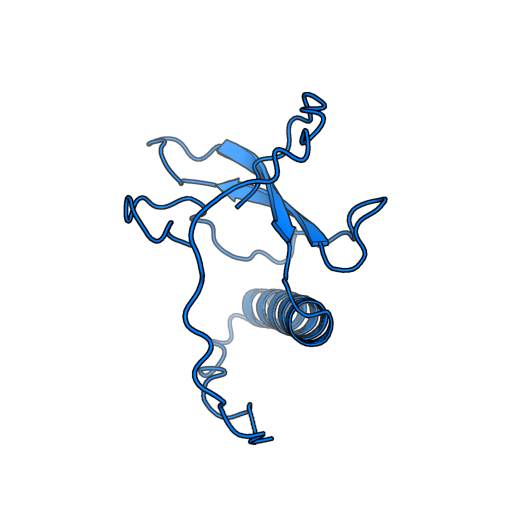34.25 97 VAL A N 1
ATOM 773 C CA . VAL A 1 97 ? -28.210 -7.598 -6.578 1.00 34.25 97 VAL A CA 1
ATOM 774 C C . VAL A 1 97 ? -27.791 -6.139 -6.767 1.00 34.25 97 VAL A C 1
ATOM 776 O O . VAL A 1 97 ? -28.492 -5.244 -6.304 1.00 34.25 97 VAL A O 1
ATOM 779 N N . PHE A 1 98 ? -26.637 -5.889 -7.386 1.00 32.97 98 PHE A N 1
ATOM 780 C CA . PHE A 1 98 ? -26.253 -4.531 -7.766 1.00 32.97 98 PHE A CA 1
ATOM 781 C C . PHE A 1 98 ? -27.074 -4.135 -8.999 1.00 32.97 98 PHE A C 1
ATOM 783 O O . PHE A 1 98 ? -26.933 -4.800 -10.029 1.00 32.97 98 PHE A O 1
ATOM 790 N N . PRO A 1 99 ? -27.924 -3.093 -8.945 1.00 32.56 99 PRO A N 1
ATOM 791 C CA . PRO A 1 99 ? -28.379 -2.468 -10.169 1.00 32.56 99 PRO A CA 1
ATOM 792 C C . PRO A 1 99 ? -27.189 -1.742 -10.801 1.00 32.56 99 PRO A C 1
ATOM 794 O O . PRO A 1 99 ? -26.372 -1.117 -10.117 1.00 32.56 99 PRO A O 1
ATOM 797 N N . ALA A 1 100 ? -27.084 -1.884 -12.117 1.00 43.84 100 ALA A N 1
ATOM 798 C CA . ALA A 1 100 ? -26.258 -1.025 -12.934 1.00 43.84 100 ALA A CA 1
ATOM 799 C C . ALA A 1 100 ? -26.782 0.418 -12.862 1.00 43.84 100 ALA A C 1
ATOM 801 O O . ALA A 1 100 ? -27.973 0.653 -12.664 1.00 43.84 100 ALA A O 1
ATOM 802 N N . ASP A 1 101 ? -25.844 1.327 -13.095 1.00 38.97 101 ASP A N 1
ATOM 803 C CA . ASP A 1 101 ? -26.017 2.714 -13.501 1.00 38.97 101 ASP A CA 1
ATOM 804 C C . ASP A 1 101 ? -26.019 3.852 -12.466 1.00 38.97 101 ASP A C 1
ATOM 806 O O . ASP A 1 101 ? -26.753 3.914 -11.485 1.00 38.97 101 ASP A O 1
ATOM 810 N N . HIS A 1 102 ? -25.161 4.808 -12.844 1.00 44.06 102 HIS A N 1
ATOM 811 C CA . HIS A 1 102 ? -25.116 6.229 -12.531 1.00 44.06 102 HIS A CA 1
ATOM 812 C C . HIS A 1 102 ? -24.850 6.660 -11.085 1.00 44.06 102 HIS A C 1
ATOM 814 O O . HIS A 1 102 ? -25.748 6.818 -10.270 1.00 44.06 102 HIS A O 1
ATOM 820 N N . LEU A 1 103 ? -23.597 7.069 -10.850 1.00 34.44 103 LEU A N 1
ATOM 821 C CA . LEU A 1 103 ? -23.288 8.469 -10.537 1.00 34.44 103 LEU A CA 1
ATOM 822 C C . LEU A 1 103 ? -21.805 8.749 -10.818 1.00 34.44 103 LEU A C 1
ATOM 824 O O . LEU A 1 103 ? -20.903 8.234 -10.159 1.00 34.44 103 LEU A O 1
ATOM 828 N N . ASN A 1 104 ? -21.576 9.590 -11.829 1.00 42.50 104 ASN A N 1
ATOM 829 C CA . ASN A 1 104 ? -20.329 10.316 -12.022 1.00 42.50 104 ASN A CA 1
ATOM 830 C C . ASN A 1 104 ? -20.097 11.192 -10.786 1.00 42.50 104 ASN A C 1
ATOM 832 O O . ASN A 1 104 ? -20.640 12.291 -10.693 1.00 42.50 104 ASN A O 1
ATOM 836 N N . THR A 1 105 ? -19.260 10.736 -9.861 1.00 33.22 105 THR A N 1
ATOM 837 C CA . THR A 1 105 ? -18.610 11.641 -8.915 1.00 33.22 105 THR A CA 1
ATOM 838 C C . THR A 1 105 ? -17.239 11.940 -9.481 1.00 33.22 105 THR A C 1
ATOM 840 O O . THR A 1 105 ? -16.360 11.077 -9.497 1.00 33.22 105 THR A O 1
ATOM 843 N N . ALA A 1 106 ? -17.088 13.159 -9.996 1.00 31.73 106 ALA A N 1
ATOM 844 C CA . ALA A 1 106 ? -15.822 13.697 -10.453 1.00 31.73 106 ALA A CA 1
ATOM 845 C C . ALA A 1 106 ? -14.760 13.485 -9.364 1.00 31.73 106 ALA A C 1
ATOM 847 O O . ALA A 1 106 ? -14.745 14.154 -8.332 1.00 31.73 106 ALA A O 1
ATOM 848 N N . VAL A 1 107 ? -13.864 12.524 -9.590 1.00 29.36 107 VAL A N 1
ATOM 849 C CA . VAL A 1 107 ? -12.576 12.508 -8.910 1.00 29.36 107 VAL A CA 1
ATOM 850 C C . VAL A 1 107 ? -11.845 13.698 -9.499 1.00 29.36 107 VAL A C 1
ATOM 852 O O . VAL A 1 107 ? -11.399 13.634 -10.641 1.00 29.36 107 VAL A O 1
ATOM 855 N N . THR A 1 108 ? -11.760 14.800 -8.758 1.00 27.64 108 THR A N 1
ATOM 856 C CA . THR A 1 108 ? -10.839 15.879 -9.101 1.00 27.64 108 THR A CA 1
ATOM 857 C C . THR A 1 108 ? -9.455 15.247 -9.188 1.00 27.64 108 THR A C 1
ATOM 859 O O . THR A 1 108 ? -8.857 14.873 -8.173 1.00 27.64 108 THR A O 1
ATOM 862 N N . VAL A 1 109 ? -8.983 15.032 -10.417 1.00 34.84 109 VAL A N 1
ATOM 863 C CA . VAL A 1 109 ? -7.632 14.566 -10.714 1.00 34.84 109 VAL A CA 1
ATOM 864 C C . VAL A 1 109 ? -6.723 15.748 -10.419 1.00 34.84 109 VAL A C 1
ATOM 866 O O . VAL A 1 109 ? -6.343 16.512 -11.295 1.00 34.84 109 VAL A O 1
ATOM 869 N N . GLN A 1 110 ? -6.428 15.938 -9.136 1.00 29.53 110 GLN A N 1
ATOM 870 C CA . GLN A 1 110 ? -5.231 16.654 -8.734 1.00 29.53 110 GLN A CA 1
ATOM 871 C C . GLN A 1 110 ? -4.062 15.837 -9.308 1.00 29.53 110 GLN A C 1
ATOM 873 O O . GLN A 1 110 ? -3.968 14.646 -8.982 1.00 29.53 110 GLN A O 1
ATOM 878 N N . PRO A 1 111 ? -3.197 16.404 -10.165 1.00 35.34 111 PRO A N 1
ATOM 879 C CA . PRO A 1 111 ? -1.997 15.729 -10.642 1.00 35.34 111 PRO A CA 1
ATOM 880 C C . PRO A 1 111 ? -1.021 15.621 -9.468 1.00 35.34 111 PRO A C 1
ATOM 882 O O . PRO A 1 111 ? -0.122 16.432 -9.285 1.00 35.34 111 PRO A O 1
ATOM 885 N N . SER A 1 112 ? -1.258 14.654 -8.589 1.00 46.31 112 SER A N 1
ATOM 886 C CA . SER A 1 112 ? -0.327 14.295 -7.530 1.00 46.31 112 SER A CA 1
ATOM 887 C C . SER A 1 112 ? 0.626 13.235 -8.079 1.00 46.31 112 SER A C 1
ATOM 889 O O . SER A 1 112 ? 0.156 12.305 -8.735 1.00 46.31 112 SER A O 1
ATOM 891 N N . PRO A 1 113 ? 1.934 13.304 -7.785 1.00 64.19 113 PRO A N 1
ATOM 892 C CA . PRO A 1 113 ? 2.933 12.326 -8.237 1.00 64.19 113 PRO A CA 1
ATOM 893 C C . PRO A 1 113 ? 2.778 10.937 -7.574 1.00 64.19 113 PRO A C 1
ATOM 895 O O . PRO A 1 113 ? 3.718 10.150 -7.540 1.00 64.19 113 PRO A O 1
ATOM 898 N N . VAL A 1 114 ? 1.599 10.637 -7.018 1.00 71.56 114 VAL A N 1
ATOM 899 C CA . VAL A 1 114 ? 1.328 9.488 -6.156 1.00 71.56 114 VAL A CA 1
ATOM 900 C C . VAL A 1 114 ? 0.577 8.420 -6.936 1.00 71.56 114 VAL A C 1
ATOM 902 O O . VAL A 1 114 ? -0.565 8.614 -7.361 1.00 71.56 114 VAL A O 1
ATOM 905 N N . LYS A 1 115 ? 1.209 7.260 -7.086 1.00 79.00 115 LYS A N 1
ATOM 906 C CA . LYS A 1 115 ? 0.646 6.076 -7.724 1.00 79.00 115 LYS A CA 1
ATOM 907 C C . LYS A 1 115 ? -0.385 5.443 -6.793 1.00 79.00 115 LYS A C 1
ATOM 909 O O . LYS A 1 115 ? -0.054 4.883 -5.750 1.00 79.00 115 LYS A O 1
ATOM 914 N N . ARG A 1 116 ? -1.660 5.553 -7.167 1.00 79.88 116 ARG A N 1
ATOM 915 C CA . ARG A 1 116 ? -2.765 4.919 -6.438 1.00 79.88 116 ARG A CA 1
ATOM 916 C C . ARG A 1 116 ? -2.860 3.451 -6.830 1.00 79.88 116 ARG A C 1
ATOM 918 O O . ARG A 1 116 ? -2.905 3.137 -8.026 1.00 79.88 116 ARG A O 1
ATOM 925 N N . ILE A 1 117 ? -2.886 2.584 -5.825 1.00 76.19 117 ILE A N 1
ATOM 926 C CA . ILE A 1 117 ? -2.981 1.133 -5.992 1.00 76.19 117 ILE A CA 1
ATOM 927 C C . ILE A 1 117 ? -4.303 0.586 -5.479 1.00 76.19 117 ILE A C 1
ATOM 929 O O . ILE A 1 117 ? -4.870 1.177 -4.530 1.00 76.19 117 ILE A O 1
#

Foldseek 3Di:
DADDPPRFDQFDFAQELPKDWDADVPALQKIKIWTQTPGPHVGTDTAIEMEGDPDNVVSVVVVVVSNVSNVCVVVVHDDDDPPPPPDDDDDDDDDDDDDDDDDPDDPPCPVDSYRYD

Organism: Takifugu rubripes (NCBI:txid31033)

pLDDT: mean 70.58, std 21.75, range [27.64, 92.38]

Radius of gyration: 17.1 Å; chains: 1; bounding box: 44×34×31 Å

Sequence (117 aa):
MRRDQVLKICANHWVTSAMKLEPMKGAEKAWVWSAMDFAGVEEGKIEQLAVRFKLQETANTFKQIFEESKIAQENKELMSPVAARVTTQEVHQPRCVFPADHLNTAVTVQPSPVKRI

InterPro domains:
  IPR000156 Ran binding domain [PF00638] (1-70)
  IPR000156 Ran binding domain [PS50196] (1-75)
  IPR000156 Ran binding domain [SM00160] (1-69)
  IPR011993 PH-like domain superfamily [G3DSA:2.30.29.30] (1-87)
  IPR045255 Ran binding protein RanBP1-like [PTHR23138] (1-74)